Protein 3UWB (pdb70)

Structure (mmCIF, N/CA/C/O backbone):
data_3UWB
#
_entry.id   3UWB
#
_cell.length_a   47.810
_cell.length_b   59.150
_cell.length_c   61.460
_cell.angle_alpha   90.00
_cell.angle_beta   90.00
_cell.angle_gamma   90.00
#
_symmetry.space_group_name_H-M   'P 21 21 21'
#
loop_
_entity.id
_entity.type
_entity.pdbx_description
1 polymer 'RIIA-RIIB membrane-associated protein'
2 non-polymer 'ZINC ION'
3 non-polymer 'CHLORIDE ION'
4 non-polymer 1,2-ETHANEDIOL
5 non-polymer ACTINONIN
6 water water
#
loop_
_atom_site.group_PDB
_atom_site.id
_atom_site.type_symbol
_atom_site.label_atom_id
_atom_site.label_alt_id
_atom_site.label_comp_id
_atom_site.label_asym_id
_atom_site.label_entity_id
_atom_site.label_seq_id
_atom_site.pdbx_PDB_ins_code
_atom_site.Cartn_x
_atom_site.Cartn_y
_atom_site.Cartn_z
_atom_site.occupancy
_atom_site.B_iso_or_equiv
_atom_site.auth_seq_id
_atom_site.auth_comp_id
_atom_site.auth_asym_id
_atom_site.auth_atom_id
_atom_site.pdbx_PDB_model_num
ATOM 1 N N . SER A 1 2 ? 25.428 17.674 6.337 1.00 21.60 1 SER A N 1
ATOM 2 C CA . SER A 1 2 ? 24.156 18.025 7.068 1.00 20.78 1 SER A CA 1
ATOM 3 C C . SER A 1 2 ? 23.599 19.242 6.363 1.00 20.67 1 SER A C 1
ATOM 4 O O . SER A 1 2 ? 24.304 19.898 5.575 1.00 22.10 1 SER A O 1
ATOM 7 N N . LEU A 1 3 ? 22.339 19.555 6.640 1.00 18.74 2 LEU A N 1
ATOM 8 C CA . LEU A 1 3 ? 21.696 20.696 6.022 1.00 19.03 2 LEU A CA 1
ATOM 9 C C . LEU A 1 3 ? 22.185 22.026 6.583 1.00 21.65 2 LEU A C 1
ATOM 10 O O . LEU A 1 3 ? 22.402 22.163 7.766 1.00 23.72 2 LEU A O 1
ATOM 15 N N . LYS A 1 4 ? 22.325 23.021 5.720 1.00 19.71 3 LYS A N 1
ATOM 16 C CA . LYS A 1 4 ? 22.715 24.384 6.115 1.00 19.56 3 LYS A CA 1
ATOM 17 C C . LYS A 1 4 ? 21.527 25.282 5.788 1.00 18.16 3 LYS A C 1
ATOM 18 O O . LYS A 1 4 ? 20.985 25.259 4.660 1.00 17.47 3 LYS A O 1
ATOM 20 N N . ILE A 1 5 ? 21.143 26.133 6.740 1.00 17.98 4 ILE A N 1
ATOM 21 C CA . ILE A 1 5 ? 20.011 27.013 6.506 1.00 17.18 4 ILE A CA 1
ATOM 22 C C . ILE A 1 5 ? 20.482 28.210 5.701 1.00 16.50 4 ILE A C 1
ATOM 23 O O . ILE A 1 5 ? 21.472 28.866 6.066 1.00 18.27 4 ILE A O 1
ATOM 28 N N . LYS A 1 6 ? 19.814 28.452 4.578 1.00 16.57 5 LYS A N 1
ATOM 29 C CA . LYS A 1 6 ? 20.137 29.543 3.699 1.00 17.48 5 LYS A CA 1
ATOM 30 C C . LYS A 1 6 ? 19.421 30.814 4.192 1.00 16.77 5 LYS A C 1
ATOM 31 O O . LYS A 1 6 ? 18.351 30.751 4.828 1.00 16.19 5 LYS A O 1
ATOM 37 N N . THR A 1 7 ? 20.041 31.949 3.908 1.00 15.64 6 THR A N 1
ATOM 38 C CA . THR A 1 7 ? 19.514 33.218 4.401 1.00 15.58 6 THR A CA 1
ATOM 39 C C . THR A 1 7 ? 19.213 34.201 3.281 1.00 15.31 6 THR A C 1
ATOM 40 O O . THR A 1 7 ? 19.728 34.077 2.153 1.00 15.92 6 THR A O 1
ATOM 44 N N . ILE A 1 8 ? 18.463 35.232 3.651 1.00 14.08 7 ILE A N 1
ATOM 45 C CA . ILE A 1 8 ? 17.934 36.229 2.703 1.00 14.26 7 ILE A CA 1
ATOM 46 C C . ILE A 1 8 ? 19.090 36.753 1.819 1.00 15.57 7 ILE A C 1
ATOM 47 O O . ILE A 1 8 ? 20.138 37.120 2.297 1.00 16.60 7 ILE A O 1
ATOM 52 N N . GLY A 1 9 ? 18.865 36.732 0.528 1.00 16.83 8 GLY A N 1
ATOM 53 C CA . GLY A 1 9 ? 19.929 36.973 -0.443 1.00 17.99 8 GLY A CA 1
ATOM 54 C C . GLY A 1 9 ? 20.075 35.756 -1.344 1.00 20.06 8 GLY A C 1
ATOM 55 O O . GLY A 1 9 ? 20.440 35.895 -2.533 1.00 20.32 8 GLY A O 1
ATOM 56 N N . ASP A 1 10 ? 19.810 34.572 -0.796 1.00 18.10 9 ASP A N 1
ATOM 57 C CA . ASP A 1 10 ? 19.867 33.370 -1.587 1.00 17.99 9 ASP A CA 1
ATOM 58 C C . ASP A 1 10 ? 18.619 33.271 -2.444 1.00 17.66 9 ASP A C 1
ATOM 59 O O . ASP A 1 10 ? 17.502 33.304 -1.924 1.00 18.26 9 ASP A O 1
ATOM 64 N N . ARG A 1 11 ? 18.815 33.125 -3.755 1.00 19.22 10 ARG A N 1
ATOM 65 C CA . ARG A 1 11 ? 17.669 33.000 -4.677 1.00 19.90 10 ARG A CA 1
ATOM 66 C C . ARG A 1 11 ? 16.784 31.773 -4.409 1.00 18.28 10 ARG A C 1
ATOM 67 O O . ARG A 1 11 ? 15.611 31.805 -4.750 1.00 17.54 10 ARG A O 1
ATOM 75 N N . CYS A 1 12 ? 17.319 30.726 -3.804 1.00 18.73 11 CYS A N 1
ATOM 76 C CA . CYS A 1 12 ? 16.527 29.510 -3.478 1.00 20.33 11 CYS A CA 1
ATOM 77 C C . CYS A 1 12 ? 15.329 29.816 -2.585 1.00 18.41 11 CYS A C 1
ATOM 78 O O . CYS A 1 12 ? 14.299 29.132 -2.634 1.00 18.78 11 CYS A O 1
ATOM 81 N N . LEU A 1 13 ? 15.434 30.877 -1.789 1.00 16.51 12 LEU A N 1
ATOM 82 C CA . LEU A 1 13 ? 14.348 31.315 -0.954 1.00 15.72 12 LEU A CA 1
ATOM 83 C C . LEU A 1 13 ? 13.197 31.974 -1.688 1.00 15.70 12 LEU A C 1
ATOM 84 O O . LEU A 1 13 ? 12.140 32.192 -1.084 1.00 16.86 12 LEU A O 1
ATOM 89 N N . ARG A 1 14 ? 13.416 32.358 -2.936 1.00 16.34 13 ARG A N 1
ATOM 90 C CA . ARG A 1 14 ? 12.416 33.058 -3.731 1.00 15.48 13 ARG A CA 1
ATOM 91 C C . ARG A 1 14 ? 11.878 32.224 -4.897 1.00 17.99 13 ARG A C 1
ATOM 92 O O . ARG A 1 14 ? 10.947 32.656 -5.557 1.00 18.55 13 ARG A O 1
ATOM 100 N N . GLN A 1 15 ? 12.500 31.086 -5.174 1.00 19.08 14 GLN A N 1
ATOM 101 C CA . GLN A 1 15 ? 12.041 30.116 -6.200 1.00 19.43 14 GLN A CA 1
ATOM 102 C C . GLN A 1 15 ? 10.960 29.304 -5.544 1.00 20.80 14 GLN A C 1
ATOM 103 O O . GLN A 1 15 ? 11.189 28.809 -4.440 1.00 20.19 14 GLN A O 1
ATOM 109 N N . LYS A 1 16 ? 9.819 29.104 -6.201 1.00 17.58 15 LYS A N 1
ATOM 110 C CA . LYS A 1 16 ? 8.726 28.357 -5.608 1.00 18.00 15 LYS A CA 1
ATOM 111 C C . LYS A 1 16 ? 9.114 26.875 -5.600 1.00 18.09 15 LYS A C 1
ATOM 112 O O . LYS A 1 16 ? 9.914 26.405 -6.444 1.00 20.22 15 LYS A O 1
ATOM 118 N N . SER A 1 17 ? 8.588 26.134 -4.649 1.00 16.35 16 SER A N 1
ATOM 119 C CA . SER A 1 17 ? 8.943 24.740 -4.515 1.00 15.20 16 SER A CA 1
ATOM 120 C C . SER A 1 17 ? 7.942 23.836 -5.261 1.00 14.95 16 SER A C 1
ATOM 121 O O . SER A 1 17 ? 6.731 24.143 -5.396 1.00 15.56 16 SER A O 1
ATOM 124 N N . GLU A 1 18 ? 8.467 22.698 -5.684 1.00 16.08 17 GLU A N 1
ATOM 125 C CA . GLU A 1 18 ? 7.723 21.752 -6.531 1.00 17.68 17 GLU A CA 1
ATOM 126 C C . GLU A 1 18 ? 7.014 20.696 -5.715 1.00 17.27 17 GLU A C 1
ATOM 127 O O . GLU A 1 18 ? 7.539 20.172 -4.738 1.00 16.61 17 GLU A O 1
ATOM 133 N N . GLU A 1 19 ? 5.830 20.339 -6.196 1.00 16.54 18 GLU A N 1
ATOM 134 C CA . GLU A 1 19 ? 5.098 19.218 -5.651 1.00 17.19 18 GLU A CA 1
ATOM 135 C C . GLU A 1 19 ? 5.975 17.964 -5.657 1.00 17.19 18 GLU A C 1
ATOM 136 O O . GLU A 1 19 ? 6.744 17.721 -6.615 1.00 16.67 18 GLU A O 1
ATOM 142 N N . VAL A 1 20 ? 5.794 17.139 -4.642 1.00 16.14 19 VAL A N 1
ATOM 143 C CA . VAL A 1 20 ? 6.592 15.930 -4.391 1.00 16.94 19 VAL A CA 1
ATOM 144 C C . VAL A 1 20 ? 5.786 14.657 -4.699 1.00 16.46 19 VAL A C 1
ATOM 145 O O . VAL A 1 20 ? 4.633 14.524 -4.295 1.00 16.46 19 VAL A O 1
ATOM 149 N N . GLU A 1 21 ? 6.411 13.713 -5.398 1.00 16.54 20 GLU A N 1
ATOM 150 C CA . GLU A 1 21 ? 5.902 12.372 -5.471 1.00 17.32 20 GLU A CA 1
ATOM 151 C C . GLU A 1 21 ? 6.459 11.615 -4.262 1.00 17.36 20 GLU A C 1
ATOM 152 O O . GLU A 1 21 ? 7.685 11.396 -4.174 1.00 17.67 20 GLU A O 1
ATOM 158 N N . PHE A 1 22 ? 5.602 11.253 -3.312 1.00 16.53 21 PHE A N 1
ATOM 159 C CA . PHE A 1 22 ? 6.065 10.722 -2.024 1.00 16.37 21 PHE A CA 1
ATOM 160 C C . PHE A 1 22 ? 6.911 9.435 -2.182 1.00 15.36 21 PHE A C 1
ATOM 161 O O . PHE A 1 22 ? 6.473 8.451 -2.831 1.00 17.21 21 PHE A O 1
ATOM 169 N N . ASP A 1 23 ? 8.101 9.459 -1.611 1.00 16.47 22 ASP A N 1
ATOM 170 C CA . ASP A 1 23 ? 9.077 8.352 -1.588 1.00 16.08 22 ASP A CA 1
ATOM 171 C C . ASP A 1 23 ? 9.442 8.205 -0.119 1.00 16.24 22 ASP A C 1
ATOM 172 O O . ASP A 1 23 ? 10.112 9.081 0.431 1.00 16.21 22 ASP A O 1
ATOM 177 N N . LYS A 1 24 ? 8.998 7.112 0.507 1.00 17.23 23 LYS A N 1
ATOM 178 C CA . LYS A 1 24 ? 9.111 6.956 1.944 1.00 17.72 23 LYS A CA 1
ATOM 179 C C . LYS A 1 24 ? 10.544 7.013 2.444 1.00 16.54 23 LYS A C 1
ATOM 180 O O . LYS A 1 24 ? 10.828 7.729 3.418 1.00 16.22 23 LYS A O 1
ATOM 1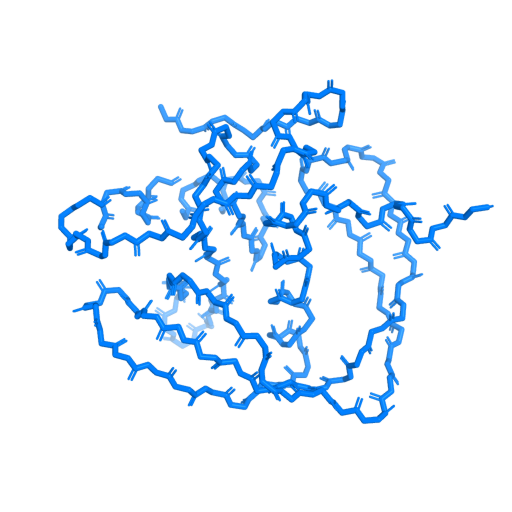86 N N . LYS A 1 25 ? 11.463 6.316 1.779 1.00 15.83 24 LYS A N 1
ATOM 187 C CA . LYS A 1 25 ? 12.858 6.380 2.207 1.00 16.11 24 LYS A CA 1
ATOM 188 C C . LYS A 1 25 ? 13.486 7.753 2.004 1.00 15.65 24 LYS A C 1
ATOM 189 O O . LYS A 1 25 ? 14.253 8.212 2.862 1.00 15.49 24 LYS A O 1
ATOM 195 N N . GLU A 1 26 ? 13.162 8.430 0.874 1.00 14.64 25 GLU A N 1
ATOM 196 C CA . GLU A 1 26 ? 13.653 9.785 0.634 1.00 15.57 25 GLU A CA 1
ATOM 197 C C . GLU A 1 26 ? 13.184 10.712 1.748 1.00 14.74 25 GLU A C 1
ATOM 198 O O . GLU A 1 26 ? 13.945 11.520 2.310 1.00 14.69 25 GLU A O 1
ATOM 212 N N . SER A 1 28 ? 12.049 9.995 4.766 1.00 13.03 27 SER A N 1
ATOM 213 C CA . SER A 1 28 ? 12.551 9.669 6.108 1.00 13.74 27 SER A CA 1
ATOM 214 C C . SER A 1 28 ? 13.881 10.332 6.399 1.00 13.35 27 SER A C 1
ATOM 215 O O . SER A 1 28 ? 14.084 10.946 7.469 1.00 12.85 27 SER A O 1
ATOM 218 N N . GLU A 1 29 ? 14.782 10.257 5.439 1.00 13.19 28 GLU A N 1
ATOM 219 C CA . GLU A 1 29 ? 16.110 10.877 5.515 1.00 14.84 28 GLU A CA 1
ATOM 220 C C . GLU A 1 29 ? 16.033 12.388 5.516 1.00 14.33 28 GLU A C 1
ATOM 221 O O . GLU A 1 29 ? 16.671 13.057 6.321 1.00 14.52 28 GLU A O 1
ATOM 227 N N . LEU A 1 30 ? 15.185 12.940 4.659 1.00 13.76 29 LEU A N 1
ATOM 228 C CA . LEU A 1 30 ? 15.000 14.407 4.620 1.00 13.71 29 LEU A CA 1
ATOM 229 C C . LEU A 1 30 ? 14.417 14.922 5.936 1.00 14.52 29 LEU A C 1
ATOM 230 O O . LEU A 1 30 ? 14.905 15.885 6.509 1.00 14.61 29 LEU A O 1
ATOM 235 N N . TYR A 1 31 ? 13.440 14.195 6.467 1.00 13.96 30 TYR A N 1
ATOM 236 C CA . TYR A 1 31 ? 12.876 14.510 7.753 1.00 13.91 30 TYR A CA 1
ATOM 237 C C . TYR A 1 31 ? 13.926 14.527 8.831 1.00 14.79 30 TYR A C 1
ATOM 238 O O . TYR A 1 31 ? 14.012 15.492 9.602 1.00 14.07 30 TYR A O 1
ATOM 247 N N . ASP A 1 32 ? 14.733 13.458 8.898 1.00 14.26 31 ASP A N 1
ATOM 248 C CA . ASP A 1 32 ? 15.743 13.399 9.939 1.00 14.71 31 ASP A CA 1
ATOM 249 C C . ASP A 1 32 ? 16.665 14.649 9.856 1.00 14.86 31 ASP A C 1
ATOM 250 O O . ASP A 1 32 ? 16.936 15.357 10.849 1.00 13.76 31 ASP A O 1
ATOM 255 N N . GLN A 1 33 ? 17.140 14.937 8.646 1.00 14.33 32 GLN A N 1
ATOM 256 C CA . GLN A 1 33 ? 18.042 16.088 8.468 1.00 14.13 32 GL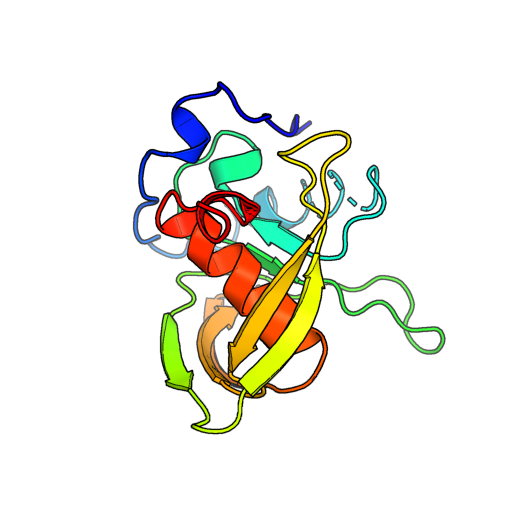N A CA 1
ATOM 257 C C . GLN A 1 33 ? 17.377 17.461 8.753 1.00 14.25 32 GLN A C 1
ATOM 258 O O . GLN A 1 33 ? 18.025 18.342 9.300 1.00 14.57 32 GLN A O 1
ATOM 272 N N . CYS A 1 35 ? 14.764 18.047 10.752 1.00 14.49 34 CYS A N 1
ATOM 273 C CA . CYS A 1 35 ? 14.550 18.174 12.180 1.00 14.59 34 CYS A CA 1
ATOM 274 C C . CYS A 1 35 ? 15.845 18.570 12.875 1.00 13.76 34 CYS A C 1
ATOM 275 O O . CYS A 1 35 ? 15.828 19.389 13.778 1.00 14.33 34 CYS A O 1
ATOM 278 N N . GLU A 1 36 ? 16.947 17.921 12.500 1.00 14.36 35 GLU A N 1
ATOM 279 C CA . GLU A 1 36 ? 18.248 18.210 13.093 1.00 15.87 35 GLU A CA 1
ATOM 280 C C . GLU A 1 36 ? 18.586 19.694 12.885 1.00 15.59 35 GLU A C 1
ATOM 281 O O . GLU A 1 36 ? 19.007 20.370 13.830 1.00 16.84 35 GLU A O 1
ATOM 283 N N . ALA A 1 37 ? 18.409 20.213 11.657 1.00 14.96 36 ALA A N 1
ATOM 284 C CA . ALA A 1 37 ? 18.687 21.625 11.368 1.00 15.45 36 ALA A CA 1
ATOM 285 C C . ALA A 1 37 ? 17.770 22.581 12.121 1.00 14.87 36 ALA A C 1
ATOM 286 O O . ALA A 1 37 ? 18.261 23.593 12.698 1.00 15.85 36 ALA A O 1
ATOM 296 N N . TRP A 1 39 ? 16.043 22.000 15.036 1.00 14.44 38 TRP A N 1
ATOM 297 C CA . TRP A 1 39 ? 16.302 22.018 16.497 1.00 14.52 38 TRP A CA 1
ATOM 298 C C . TRP A 1 39 ? 17.645 22.618 16.859 1.00 15.87 38 TRP A C 1
ATOM 299 O O . TRP A 1 39 ? 17.780 23.276 17.874 1.00 15.50 38 TRP A O 1
ATOM 310 N N . ALA A 1 40 ? 18.654 22.423 16.004 1.00 15.21 39 ALA A N 1
ATOM 311 C CA . ALA A 1 40 ? 19.996 22.937 16.242 1.00 16.71 39 ALA A CA 1
ATOM 312 C C . ALA A 1 40 ? 19.994 24.473 16.319 1.00 16.17 39 ALA A C 1
ATOM 313 O O . ALA A 1 40 ? 20.835 25.094 17.013 1.00 15.54 39 ALA A O 1
ATOM 315 N N . SER A 1 41 ? 19.049 25.089 15.613 1.00 17.26 40 SER A N 1
ATOM 316 C CA . SER A 1 41 ? 18.907 26.552 15.583 1.00 17.81 40 SER A CA 1
ATOM 317 C C . SER A 1 41 ? 17.697 27.044 16.382 1.00 18.05 40 SER A C 1
ATOM 318 O O . SER A 1 41 ? 17.273 28.175 16.201 1.00 17.67 40 SER A O 1
ATOM 321 N N . ASP A 1 42 ? 17.187 26.211 17.295 1.00 18.07 41 ASP A N 1
ATOM 322 C CA . ASP A 1 42 ? 16.043 26.575 18.154 1.00 18.17 41 ASP A CA 1
ATOM 323 C C . ASP A 1 42 ? 14.754 26.990 17.393 1.00 18.82 41 ASP A C 1
ATOM 324 O O . ASP A 1 42 ? 13.933 27.801 17.887 1.00 18.57 41 ASP A O 1
ATOM 329 N N . GLY A 1 43 ? 14.547 26.394 16.220 1.00 15.95 42 GLY A N 1
ATOM 330 C CA . GLY A 1 43 ? 13.379 26.686 15.456 1.00 15.01 42 GLY A CA 1
ATOM 331 C C . GLY A 1 43 ? 12.238 25.771 15.815 1.00 14.34 42 GLY A C 1
ATOM 332 O O . GLY A 1 43 ? 12.409 24.741 16.491 1.00 15.16 42 GLY A O 1
ATOM 333 N N . ILE A 1 44 ? 11.051 26.182 15.391 1.00 14.21 43 ILE A N 1
ATOM 334 C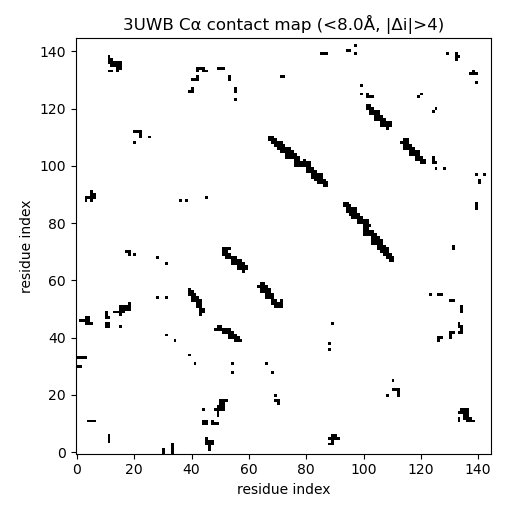 CA . ILE A 1 44 ? 9.838 25.409 15.637 1.00 13.92 43 ILE A CA 1
ATOM 335 C C . ILE A 1 44 ? 9.108 24.968 14.384 1.00 13.75 43 ILE A C 1
ATOM 336 O O . ILE A 1 44 ? 8.037 24.333 14.447 1.00 13.93 43 ILE A O 1
ATOM 341 N N . GLY A 1 45 ? 9.693 25.306 13.240 1.00 13.42 44 GLY A N 1
ATOM 342 C CA . GLY A 1 45 ? 9.284 24.809 11.946 1.00 14.36 44 GLY A CA 1
ATOM 343 C C . GLY A 1 45 ? 10.434 24.984 10.963 1.00 13.72 44 GLY A C 1
ATOM 344 O O . GLY A 1 45 ? 11.420 25.689 11.231 1.00 13.50 44 GLY A O 1
ATOM 345 N N . LEU A 1 46 ? 10.333 24.312 9.815 1.00 13.46 45 LEU A N 1
ATOM 346 C CA . LEU A 1 46 ? 11.294 24.450 8.738 1.00 13.18 45 LEU A CA 1
ATOM 347 C C . LEU A 1 46 ? 10.711 24.015 7.420 1.00 13.84 45 LEU A C 1
ATOM 348 O O . LEU A 1 46 ? 9.848 23.139 7.396 1.00 14.85 45 LEU A O 1
ATOM 353 N N . ALA A 1 47 ? 11.126 24.681 6.342 1.00 12.65 46 ALA A N 1
ATOM 354 C CA . ALA A 1 47 ? 10.671 24.364 5.000 1.00 13.33 46 ALA A CA 1
ATOM 355 C C . ALA A 1 47 ? 11.868 23.975 4.158 1.00 14.17 46 ALA A C 1
ATOM 356 O O . ALA A 1 47 ? 12.944 24.611 4.249 1.00 13.99 46 ALA A O 1
ATOM 358 N N . ALA A 1 48 ? 11.683 22.964 3.303 1.00 12.90 47 ALA A N 1
ATOM 359 C CA . ALA A 1 48 ? 12.780 22.484 2.484 1.00 12.78 47 ALA A CA 1
ATOM 360 C C . ALA A 1 48 ? 13.558 23.560 1.678 1.00 13.17 47 ALA A C 1
ATOM 361 O O . ALA A 1 48 ? 14.806 23.499 1.632 1.00 15.23 47 ALA A O 1
ATOM 363 N N . PRO A 1 49 ? 12.867 24.546 1.076 1.00 13.30 48 PRO A N 1
ATOM 364 C CA . PRO A 1 49 ? 13.665 25.589 0.364 1.00 14.45 48 PRO A CA 1
ATOM 365 C C . PRO A 1 49 ? 14.662 26.340 1.246 1.00 15.34 48 PRO A C 1
ATOM 366 O O . PRO A 1 49 ? 15.668 26.830 0.730 1.00 16.35 48 PRO A O 1
ATOM 370 N N . GLN A 1 50 ? 14.433 26.389 2.564 1.00 14.79 49 GLN A N 1
ATOM 371 C CA . GLN A 1 50 ? 15.387 27.036 3.465 1.00 14.29 49 GLN A CA 1
ATOM 372 C C . GLN A 1 50 ? 16.719 26.317 3.564 1.00 16.90 49 GLN A C 1
ATOM 373 O O . GLN A 1 50 ? 17.708 26.920 4.032 1.00 18.20 49 GLN A O 1
ATOM 379 N N . VAL A 1 51 ? 16.736 25.053 3.138 1.00 17.65 50 VAL A N 1
ATOM 380 C CA . VAL A 1 51 ? 18.013 24.307 3.093 1.00 17.28 50 VAL A CA 1
ATOM 381 C C . VAL A 1 51 ? 18.432 24.014 1.637 1.00 19.58 50 VAL A C 1
ATOM 382 O O . VAL A 1 51 ? 19.252 23.108 1.376 1.00 21.06 50 VAL A O 1
ATOM 386 N N . GLY A 1 52 ? 17.876 24.787 0.693 1.00 19.03 51 GLY A N 1
ATOM 387 C CA . GLY A 1 52 ? 18.255 24.669 -0.706 1.00 18.97 51 GLY A CA 1
ATOM 388 C C . GLY A 1 52 ? 17.559 23.542 -1.482 1.00 19.09 51 GLY A C 1
ATOM 389 O O . GLY A 1 52 ? 18.029 23.134 -2.580 1.00 20.24 51 GLY A O 1
ATOM 390 N N . ILE A 1 53 ? 16.454 23.001 -0.944 1.00 16.51 52 ILE A N 1
ATOM 391 C CA . ILE A 1 53 ? 15.736 21.921 -1.599 1.00 15.05 52 ILE A CA 1
ATOM 392 C C . ILE A 1 53 ? 14.319 22.413 -1.959 1.00 15.65 52 ILE A C 1
ATOM 393 O O . ILE A 1 53 ? 13.491 22.555 -1.082 1.00 14.48 52 ILE A O 1
ATOM 398 N N . ASN A 1 54 ? 14.095 22.714 -3.251 1.00 14.96 53 ASN A N 1
ATOM 399 C CA . ASN A 1 54 ? 12.878 23.452 -3.615 1.00 14.97 53 ASN A CA 1
ATOM 400 C C . ASN A 1 54 ? 11.773 22.471 -3.935 1.00 14.79 53 ASN A C 1
ATOM 401 O O . ASN A 1 54 ? 11.283 22.364 -5.079 1.00 15.56 53 ASN A O 1
ATOM 406 N N . LYS A 1 55 ? 11.387 21.760 -2.868 1.00 14.89 54 LYS A N 1
ATOM 407 C CA . LYS A 1 55 ? 10.340 20.746 -2.881 1.00 14.39 54 LYS A CA 1
ATOM 408 C C . LYS A 1 55 ? 9.384 21.077 -1.728 1.00 14.14 54 LYS A C 1
ATOM 409 O O . LYS A 1 55 ? 9.798 21.679 -0.705 1.00 14.99 54 LYS A O 1
ATOM 415 N N . ARG A 1 56 ? 8.115 20.735 -1.928 1.00 13.76 55 ARG A N 1
ATOM 416 C CA . ARG A 1 56 ? 7.053 21.150 -1.005 1.00 13.70 55 ARG A CA 1
ATOM 417 C C . ARG A 1 56 ? 6.996 20.219 0.214 1.00 13.81 55 ARG A C 1
ATOM 418 O O . ARG A 1 56 ? 6.157 19.301 0.308 1.00 14.51 55 ARG A O 1
ATOM 426 N N . VAL A 1 57 ? 7.925 20.447 1.143 1.00 13.53 56 VAL A N 1
ATOM 427 C CA . VAL A 1 57 ? 8.085 19.605 2.326 1.00 13.33 56 VAL A CA 1
ATOM 428 C C . VAL A 1 57 ? 8.381 20.546 3.496 1.00 13.07 56 VAL A C 1
ATOM 429 O O . VAL A 1 57 ? 9.309 21.390 3.414 1.00 13.71 56 VAL A O 1
ATOM 433 N N . ILE A 1 58 ? 7.622 20.404 4.567 1.00 13.45 57 ILE A N 1
ATOM 434 C CA . ILE A 1 58 ? 7.810 21.194 5.782 1.00 12.78 57 ILE A CA 1
ATOM 435 C C . ILE A 1 58 ? 7.858 20.236 7.003 1.00 12.78 57 ILE A C 1
ATOM 436 O O . ILE A 1 58 ? 7.333 19.090 6.955 1.00 13.57 57 ILE A O 1
ATOM 441 N N . VAL A 1 59 ? 8.526 20.700 8.065 1.00 13.13 58 VAL A N 1
ATOM 442 C CA . VAL A 1 59 ? 8.474 20.076 9.366 1.00 12.76 58 VAL A CA 1
ATOM 443 C C . VAL A 1 59 ? 7.937 21.086 10.361 1.00 13.60 58 VAL A C 1
ATOM 444 O O . VAL A 1 59 ? 8.201 22.300 10.264 1.00 14.05 58 VAL A O 1
ATOM 448 N N . VAL A 1 60 ? 7.161 20.588 11.325 1.00 14.25 59 VAL A N 1
ATOM 449 C CA . VAL A 1 60 ? 6.541 21.417 12.361 1.00 14.27 59 VAL A CA 1
ATOM 450 C C . VAL A 1 60 ? 6.777 20.764 13.723 1.00 14.13 59 VAL A C 1
ATOM 451 O O . VAL A 1 60 ? 6.333 19.611 14.016 1.00 13.73 59 VAL A O 1
ATOM 455 N N . ASP A 1 61 ? 7.487 21.484 14.569 1.00 14.71 60 ASP A N 1
ATOM 456 C CA . ASP A 1 61 ? 7.765 20.978 15.910 1.00 13.88 60 ASP A CA 1
ATOM 457 C C . ASP A 1 61 ? 6.508 20.781 16.731 1.00 14.34 60 ASP A C 1
ATOM 458 O O . ASP A 1 61 ? 5.579 21.611 16.684 1.00 14.96 60 ASP A O 1
ATOM 463 N N . GLU A 1 62 ? 6.492 19.709 17.517 1.00 13.78 61 GLU A N 1
ATOM 464 C CA . GLU A 1 62 ? 5.495 19.564 18.568 1.00 15.66 61 GLU A CA 1
ATOM 465 C C . GLU A 1 62 ? 6.126 18.845 19.766 1.00 16.08 61 GLU A C 1
ATOM 466 O O . GLU A 1 62 ? 5.711 17.773 20.202 1.00 15.24 61 GLU A O 1
ATOM 472 N N . THR A 1 63 ? 7.190 19.440 20.279 1.00 16.20 62 THR A N 1
ATOM 473 C CA . THR A 1 63 ? 7.913 18.894 21.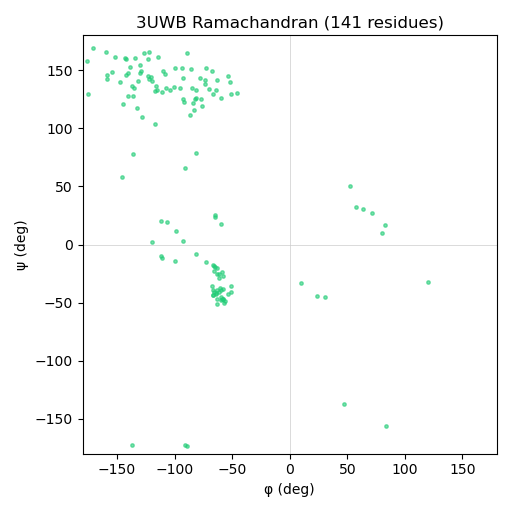413 1.00 15.75 62 THR A CA 1
ATOM 474 C C . THR A 1 63 ? 7.063 19.125 22.667 1.00 16.35 62 THR A C 1
ATOM 475 O O . THR A 1 63 ? 6.445 20.185 22.796 1.00 17.34 62 THR A O 1
ATOM 479 N N . THR A 1 64 ? 6.990 18.119 23.549 1.00 16.09 63 THR A N 1
ATOM 480 C CA . THR A 1 64 ? 6.236 18.237 24.804 1.00 16.36 63 THR A CA 1
ATOM 481 C C . THR A 1 64 ? 7.045 17.694 25.965 1.00 15.85 63 THR A C 1
ATOM 482 O O . THR A 1 64 ? 7.973 16.915 25.785 1.00 16.49 63 THR A O 1
ATOM 486 N N . GLU A 1 65 ? 6.664 18.092 27.185 1.00 16.69 64 GLU A N 1
ATOM 487 C CA . GLU A 1 65 ? 7.317 17.549 28.387 1.00 17.83 64 GLU A CA 1
ATOM 488 C C . GLU A 1 65 ? 6.985 16.050 28.474 1.00 21.71 64 GLU A C 1
ATOM 489 O O . GLU A 1 65 ? 7.884 15.239 28.751 1.00 20.08 64 GLU A O 1
ATOM 495 N N . GLU A 1 66 ? 5.721 15.702 28.164 1.00 22.80 65 GLU A N 1
ATOM 496 C CA . GLU A 1 66 ? 5.217 14.300 28.263 1.00 27.03 65 GLU A CA 1
ATOM 497 C C . GLU A 1 66 ? 5.945 13.318 27.303 1.00 27.20 65 GLU A C 1
ATOM 498 O O . GLU A 1 66 ? 6.398 12.245 27.742 1.00 27.61 65 GLU A O 1
ATOM 500 N N . HIS A 1 67 ? 6.121 13.698 26.031 1.00 24.84 66 HIS A N 1
ATOM 501 C CA . HIS A 1 67 ? 6.674 12.786 25.009 1.00 27.06 66 HIS A CA 1
ATOM 502 C C . HIS A 1 67 ? 8.071 13.123 24.496 1.00 26.83 66 HIS A C 1
ATOM 503 O O . HIS A 1 67 ? 8.708 12.319 23.778 1.00 27.07 66 HIS A O 1
ATOM 510 N N . GLY A 1 68 ? 8.564 14.311 24.818 1.00 21.63 67 GLY A N 1
ATOM 511 C CA . GLY A 1 68 ? 9.857 14.757 24.381 1.00 22.52 67 GLY A CA 1
ATOM 512 C C . GLY A 1 68 ? 9.800 15.349 22.965 1.00 20.20 67 GLY A C 1
ATOM 513 O O . GLY A 1 68 ? 8.742 15.817 22.523 1.00 19.10 67 GLY A O 1
ATOM 514 N N . LYS A 1 69 ? 10.952 15.333 22.296 1.00 20.04 68 LYS A N 1
ATOM 515 C CA . LYS A 1 69 ? 11.100 15.914 20.982 1.00 19.77 68 LYS A CA 1
ATOM 516 C C . LYS A 1 69 ? 10.277 15.124 19.984 1.00 18.69 68 LYS A C 1
ATOM 517 O O . LYS A 1 69 ? 10.373 13.901 19.889 1.00 18.61 68 LYS A O 1
ATOM 523 N N . TYR A 1 70 ? 9.481 15.831 19.211 1.00 15.81 69 TYR A N 1
ATOM 524 C CA . TYR A 1 70 ? 8.698 15.223 18.109 1.00 15.64 69 TYR A CA 1
ATOM 525 C C . TYR A 1 70 ? 8.456 16.342 17.103 1.00 14.73 69 TYR A C 1
ATOM 526 O O . TYR A 1 70 ? 8.338 17.520 17.482 1.00 15.31 69 TYR A O 1
ATOM 535 N N . ALA A 1 71 ? 8.383 15.985 15.823 1.00 14.50 70 ALA A N 1
ATOM 536 C CA . ALA A 1 71 ? 8.019 16.954 14.781 1.00 13.99 70 ALA A CA 1
ATOM 537 C C . ALA A 1 71 ? 7.134 16.267 13.740 1.00 13.92 70 ALA A C 1
ATOM 538 O O . ALA A 1 71 ? 7.310 15.077 13.446 1.00 13.71 70 ALA A O 1
ATOM 540 N N . HIS A 1 72 ? 6.189 17.017 13.184 1.00 14.19 71 HIS A N 1
ATOM 541 C CA . HIS A 1 72 ? 5.368 16.486 12.090 1.00 15.82 71 HIS A CA 1
ATOM 542 C C . HIS A 1 72 ? 6.075 16.672 10.771 1.00 15.62 71 HIS A C 1
ATOM 543 O O . HIS A 1 72 ? 6.609 17.778 10.513 1.00 16.78 71 HIS A O 1
ATOM 550 N N . LEU A 1 73 ? 6.094 15.650 9.914 1.00 13.80 72 LEU A N 1
ATOM 551 C CA . LEU A 1 73 ? 6.429 15.867 8.479 1.00 13.81 72 LEU A CA 1
ATOM 552 C C . LEU A 1 73 ? 5.132 16.180 7.724 1.00 14.22 72 LEU A C 1
ATOM 553 O O . LEU A 1 73 ? 4.119 15.454 7.871 1.00 14.41 72 LEU A O 1
ATOM 566 N N . VAL A 1 75 ? 4.159 16.679 3.788 1.00 15.07 74 VAL A N 1
ATOM 567 C CA . VAL A 1 75 ? 4.497 16.642 2.374 1.00 13.96 74 VAL A CA 1
ATOM 568 C C . VAL A 1 75 ? 3.343 17.181 1.518 1.00 14.00 74 VAL A C 1
ATOM 569 O O . VAL A 1 75 ? 2.211 16.815 1.733 1.00 14.19 74 VAL A O 1
ATOM 573 N N . ASN A 1 76 ? 3.637 18.126 0.617 1.00 13.96 75 ASN A N 1
ATOM 574 C CA . ASN A 1 76 ? 2.622 18.842 -0.170 1.00 14.67 75 ASN A CA 1
ATOM 575 C C . ASN A 1 76 ? 1.534 19.444 0.667 1.00 14.92 75 ASN A C 1
ATOM 576 O O . ASN A 1 76 ? 0.336 19.295 0.374 1.00 15.64 75 ASN A O 1
ATOM 581 N N . PRO A 1 77 ? 1.942 20.180 1.702 1.00 15.13 76 PRO A N 1
ATOM 582 C CA . PRO A 1 77 ?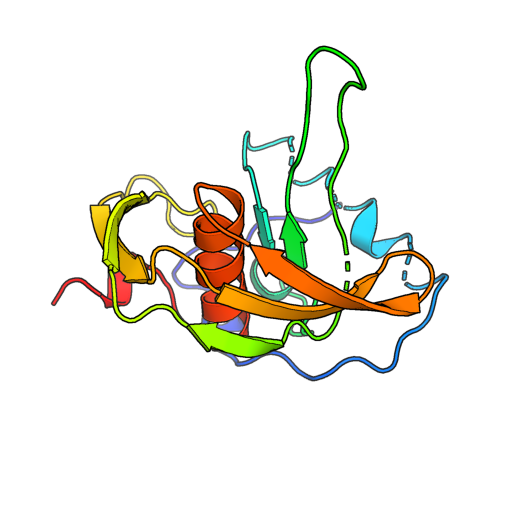 0.911 20.811 2.503 1.00 14.73 76 PRO A CA 1
ATOM 583 C C . PRO A 1 77 ? 0.136 21.827 1.696 1.00 15.04 76 PRO A C 1
ATOM 584 O O . PRO A 1 77 ? 0.726 22.704 0.992 1.00 15.55 76 PRO A O 1
ATOM 588 N N . LYS A 1 78 ? -1.197 21.749 1.822 1.00 15.17 77 LYS A N 1
ATOM 589 C CA . LYS A 1 78 ? -2.094 22.645 1.117 1.00 15.07 77 LYS A CA 1
ATOM 590 C C . LYS A 1 78 ? -3.211 23.145 2.025 1.00 15.47 77 LYS A C 1
ATOM 591 O O . LYS A 1 78 ? -3.924 22.344 2.622 1.00 15.04 77 LYS A O 1
ATOM 597 N N . ILE A 1 79 ? -3.397 24.449 2.089 1.00 14.81 78 ILE A N 1
ATOM 598 C CA . ILE A 1 79 ? -4.471 25.038 2.930 1.00 14.69 78 ILE A CA 1
ATOM 599 C C . ILE A 1 79 ? -5.765 25.005 2.108 1.00 15.32 78 ILE A C 1
ATOM 600 O O . ILE A 1 79 ? -5.848 25.560 0.984 1.00 15.56 78 ILE A O 1
ATOM 605 N N . THR A 1 80 ? -6.777 24.349 2.646 1.00 14.30 79 THR A N 1
ATOM 606 C CA . THR A 1 80 ? -8.095 24.301 2.001 1.00 14.38 79 THR A CA 1
ATOM 607 C C . THR A 1 80 ? -9.103 25.301 2.616 1.00 15.05 79 THR A C 1
ATOM 608 O O . THR A 1 80 ? -10.147 25.584 2.011 1.00 16.37 79 THR A O 1
ATOM 612 N N . TRP A 1 81 ? -8.815 25.865 3.789 1.00 14.57 80 TRP A N 1
ATOM 613 C CA . TRP A 1 81 ? -9.698 26.764 4.481 1.00 15.27 80 TRP A CA 1
ATOM 614 C C . TRP A 1 81 ? -8.882 27.597 5.451 1.00 14.60 80 TRP A C 1
ATOM 615 O O . TRP A 1 81 ? -7.943 27.047 6.051 1.00 13.47 80 TRP A O 1
ATOM 626 N N . LYS A 1 82 ? -9.257 28.874 5.585 1.00 16.73 81 LYS A N 1
ATOM 627 C CA . LYS A 1 82 ? -8.698 29.812 6.555 1.00 16.55 81 LYS A CA 1
ATOM 628 C C . LYS A 1 82 ? -9.796 30.527 7.285 1.00 16.51 81 LYS A C 1
ATOM 629 O O . LYS A 1 82 ? -10.811 30.896 6.699 1.00 16.97 81 LYS A O 1
ATOM 635 N N . SER A 1 83 ? -9.611 30.730 8.587 1.00 16.33 82 SER A N 1
ATOM 636 C CA . SER A 1 83 ? -10.608 31.423 9.375 1.00 16.33 82 SER A CA 1
ATOM 637 C C . SER A 1 83 ? -10.684 32.896 8.938 1.00 17.58 82 SER A C 1
ATOM 638 O O . SER A 1 83 ? -9.705 33.475 8.482 1.00 16.40 82 SER A O 1
ATOM 641 N N . GLU A 1 84 ? -11.873 33.473 9.055 1.00 18.32 83 GLU A N 1
ATOM 642 C CA A GLU A 1 84 ? -12.029 34.905 8.869 0.50 18.57 83 GLU A CA 1
ATOM 643 C CA B GLU A 1 84 ? -12.049 34.915 8.883 0.50 19.22 83 GLU A CA 1
ATOM 644 C C . GLU A 1 84 ? -11.279 35.659 9.968 1.00 17.84 83 GLU A C 1
ATOM 645 O O . GLU A 1 84 ? -10.715 36.699 9.730 1.00 18.24 83 GLU A O 1
ATOM 656 N N . GLU A 1 85 ? -11.319 35.137 11.195 1.00 16.84 84 GLU A N 1
ATOM 657 C CA . GLU A 1 85 ? -10.669 35.800 12.313 1.00 17.62 84 GLU A CA 1
ATOM 658 C C . GLU A 1 85 ? -9.162 35.694 12.124 1.00 19.09 84 GLU A C 1
ATOM 659 O O . GLU A 1 85 ? -8.653 34.636 11.825 1.00 17.05 84 GLU A O 1
ATOM 665 N N . LYS A 1 86 ? -8.486 36.828 12.323 1.00 18.88 85 LYS A N 1
ATOM 666 C CA . LYS A 1 86 ? -7.038 36.912 12.245 1.00 19.48 85 LYS A CA 1
ATOM 667 C C . LYS A 1 86 ? -6.435 37.256 13.602 1.00 19.02 85 LYS A C 1
ATOM 668 O O . LYS A 1 86 ? -7.128 37.724 14.543 1.00 18.67 85 LYS A O 1
ATOM 674 N N . VAL A 1 87 ? -5.147 36.970 13.718 1.00 15.77 86 VAL A N 1
ATOM 675 C CA . VAL A 1 87 ? -4.412 37.249 14.928 1.00 16.24 86 VAL A CA 1
ATOM 676 C C . VAL A 1 87 ? -3.024 37.761 14.525 1.00 14.18 86 VAL A C 1
ATOM 677 O O . VAL A 1 87 ? -2.470 37.403 13.485 1.00 14.11 86 VAL A O 1
ATOM 681 N N . LEU A 1 88 ? -2.511 38.648 15.359 1.00 14.58 87 LEU A N 1
ATOM 682 C CA . LEU A 1 88 ? -1.213 39.219 15.211 1.00 15.40 87 LEU A CA 1
ATOM 683 C C . LEU A 1 88 ? -0.247 38.423 16.067 1.00 16.96 87 LEU A C 1
ATOM 684 O O . LEU A 1 88 ? -0.552 38.159 17.256 1.00 17.60 87 LEU A O 1
ATOM 689 N N . PHE A 1 89 ? 0.913 38.090 15.521 1.00 16.68 88 PHE A N 1
ATOM 690 C CA . PHE A 1 89 ? 1.959 37.319 16.218 1.00 16.85 88 PHE A CA 1
ATOM 691 C C . PHE A 1 89 ? 3.343 37.752 15.743 1.00 16.18 88 PHE A C 1
ATOM 692 O O . PHE A 1 89 ? 3.544 38.029 14.543 1.00 15.94 88 PHE A O 1
ATOM 700 N N . ASP A 1 90 ? 4.284 37.854 16.697 1.00 15.37 89 ASP A N 1
ATOM 701 C CA . ASP A 1 90 ? 5.608 38.336 16.405 1.00 16.20 89 ASP A CA 1
ATOM 702 C C . ASP A 1 90 ? 6.452 37.194 15.859 1.00 15.94 89 ASP A C 1
ATOM 703 O O . ASP A 1 90 ? 6.620 36.178 16.547 1.00 20.49 89 ASP A O 1
ATOM 708 N N . GLU A 1 91 ? 6.896 37.287 14.605 1.00 15.67 90 GLU A N 1
ATOM 709 C CA . GLU A 1 91 ? 7.652 36.203 13.981 1.00 15.45 90 GLU A CA 1
ATOM 710 C C . GLU A 1 91 ? 9.105 36.556 13.771 1.00 15.11 90 GLU A C 1
ATOM 711 O O . GLU A 1 91 ? 9.450 37.706 13.493 1.00 17.16 90 GLU A O 1
ATOM 717 N N . GLY A 1 92 ? 9.952 35.531 13.835 1.00 14.57 91 GLY A N 1
ATOM 718 C CA . GLY A 1 92 ? 11.293 35.572 13.319 1.00 15.31 91 GLY A CA 1
ATOM 719 C C . GLY A 1 92 ? 11.452 34.371 12.384 1.00 15.36 91 GLY A C 1
ATOM 720 O O . GLY A 1 92 ? 10.626 33.421 12.400 1.00 16.74 91 GLY A O 1
ATOM 721 N N . CYS A 1 93 ? 12.493 34.398 11.570 1.00 14.25 92 CYS A N 1
ATOM 722 C CA . CYS A 1 93 ? 12.690 33.357 10.578 1.00 13.88 92 CYS A CA 1
ATOM 723 C C . CYS A 1 93 ? 14.168 32.997 10.590 1.00 14.54 92 CYS A C 1
ATOM 724 O O . CYS A 1 93 ? 15.039 33.909 10.602 1.00 14.65 92 CYS A O 1
ATOM 727 N N . LEU A 1 94 ? 14.460 31.706 10.552 1.00 13.73 93 LEU A N 1
ATOM 728 C CA . LEU A 1 94 ? 15.856 31.259 10.520 1.00 13.69 93 LEU A CA 1
ATOM 729 C C . LEU A 1 94 ? 16.594 31.673 9.223 1.00 14.20 93 LEU A C 1
ATOM 730 O O . LEU A 1 94 ? 17.801 31.682 9.193 1.00 16.31 93 LEU A O 1
ATOM 735 N N . SER A 1 95 ? 15.837 32.020 8.180 1.00 13.61 94 SER A N 1
ATOM 736 C CA . SER A 1 95 ? 16.405 32.511 6.951 1.00 13.38 94 SER A CA 1
ATOM 737 C C . SER A 1 95 ? 16.499 34.045 6.906 1.00 14.59 94 SER A C 1
ATOM 738 O O . SER A 1 95 ? 16.951 34.586 5.887 1.00 13.91 94 SER A O 1
ATOM 741 N N . VAL A 1 96 ? 16.126 34.732 7.989 1.00 15.08 95 VAL A N 1
ATOM 742 C CA . VAL A 1 96 ? 16.197 36.186 8.042 1.00 14.83 95 VAL A CA 1
ATOM 743 C C . VAL A 1 96 ? 16.784 36.606 9.390 1.00 17.37 95 VAL A C 1
ATOM 744 O O . VAL A 1 96 ? 16.065 37.040 10.279 1.00 17.25 95 VAL A O 1
ATOM 748 N N . PRO A 1 97 ? 18.125 36.498 9.523 1.00 21.50 96 PRO A N 1
ATOM 749 C CA . PRO A 1 97 ? 18.873 36.923 10.696 1.00 25.94 96 PRO A CA 1
ATOM 750 C C . PRO A 1 97 ? 18.498 38.290 11.240 1.00 23.08 96 PRO A C 1
ATOM 751 O O . PRO A 1 97 ? 18.435 39.258 10.496 1.00 23.82 96 PRO A O 1
ATOM 755 N N . ASP A 1 98 ? 18.261 38.339 12.543 1.00 25.99 97 ASP A N 1
ATOM 756 C CA . ASP A 1 98 ? 18.233 39.609 13.292 1.00 28.31 97 ASP A CA 1
ATOM 757 C C . ASP A 1 98 ? 17.095 40.527 12.816 1.00 25.67 97 ASP A C 1
ATOM 758 O O . ASP A 1 98 ? 17.223 41.752 12.857 1.00 26.73 97 ASP A 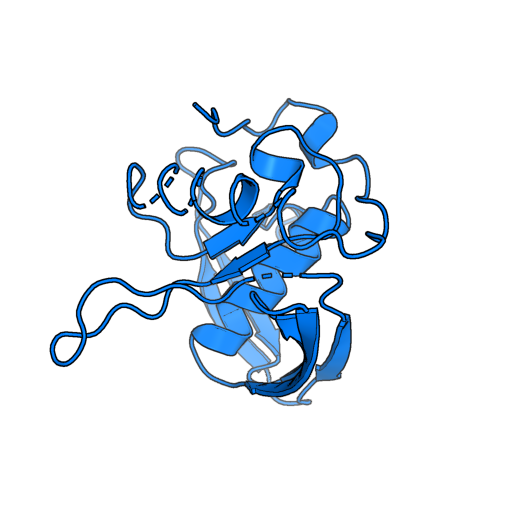O 1
ATOM 763 N N . GLN A 1 99 ? 15.983 39.934 12.346 1.00 23.32 98 GLN A N 1
ATOM 764 C CA . GLN A 1 99 ? 14.767 40.684 12.025 1.00 21.28 98 GLN A CA 1
ATOM 765 C C . GLN A 1 99 ? 13.595 39.982 12.711 1.00 21.27 98 GLN A C 1
ATOM 766 O O . GLN A 1 99 ? 13.603 38.759 12.889 1.00 19.85 98 GLN A O 1
ATOM 772 N N . ASN A 1 100 ? 12.611 40.770 13.104 1.00 18.73 99 ASN A N 1
ATOM 773 C CA . ASN A 1 100 ? 11.373 40.222 13.632 1.00 20.08 99 ASN A CA 1
ATOM 774 C C . ASN A 1 100 ? 10.274 41.203 13.345 1.00 18.53 99 ASN A C 1
ATOM 775 O O . ASN A 1 100 ? 10.533 42.393 13.049 1.00 20.79 99 ASN A O 1
ATOM 780 N N . GLY A 1 101 ? 9.038 40.714 13.409 1.00 16.69 100 GLY A N 1
ATOM 781 C CA . GLY A 1 101 ? 7.935 41.632 13.285 1.00 16.97 100 GLY A CA 1
ATOM 782 C C . GLY A 1 101 ? 6.581 40.981 13.470 1.00 14.58 100 GLY A C 1
ATOM 783 O O . GLY A 1 101 ? 6.425 39.779 13.313 1.00 14.76 100 GLY A O 1
ATOM 784 N N . GLU A 1 102 ? 5.618 41.827 13.815 1.00 15.26 101 GLU A N 1
ATOM 785 C CA . GLU A 1 102 ? 4.247 41.417 13.990 1.00 15.00 101 GLU A CA 1
ATOM 786 C C . GLU A 1 102 ? 3.533 41.205 12.663 1.00 16.06 101 GLU A C 1
ATOM 787 O O . GLU A 1 102 ? 3.369 42.138 11.872 1.00 17.62 101 GLU A O 1
ATOM 793 N N . VAL A 1 103 ? 3.080 39.980 12.456 1.00 14.39 102 VAL A N 1
ATOM 794 C CA . VAL A 1 103 ? 2.413 39.538 11.208 1.00 15.22 102 VAL A CA 1
ATOM 795 C C . VAL A 1 103 ? 0.965 39.132 11.531 1.00 15.51 102 VAL A C 1
ATOM 796 O O . VAL A 1 103 ? 0.710 38.354 12.457 1.00 15.68 102 VAL A O 1
ATOM 800 N N . LEU A 1 104 ? 0.030 39.638 10.727 1.00 14.95 103 LEU A N 1
ATOM 801 C CA . LEU A 1 104 ? -1.362 39.272 10.804 1.00 15.19 103 LEU A CA 1
ATOM 802 C C . LEU A 1 104 ? -1.676 38.106 9.861 1.00 14.94 103 LEU A C 1
ATOM 803 O O . LEU A 1 104 ? -1.411 38.192 8.653 1.00 15.52 103 LEU A O 1
ATOM 808 N N . ARG A 1 105 ? -2.205 37.019 10.424 1.00 13.99 104 ARG A N 1
ATOM 809 C CA . ARG A 1 105 ? -2.614 35.841 9.670 1.00 14.06 104 ARG A CA 1
ATOM 810 C C . ARG A 1 105 ? -3.886 35.258 10.273 1.00 14.85 104 ARG A C 1
ATOM 811 O O . ARG A 1 105 ? -4.180 35.439 11.457 1.00 13.81 104 ARG A O 1
ATOM 819 N N . PRO A 1 106 ? -4.604 34.464 9.476 1.00 14.93 105 PRO A N 1
ATOM 820 C CA . PRO A 1 106 ? -5.735 33.739 9.999 1.00 14.62 105 PRO A CA 1
ATOM 821 C C . PRO A 1 106 ? -5.371 32.937 11.244 1.00 14.97 105 PRO A C 1
ATOM 822 O O . PRO A 1 106 ? -4.277 32.351 11.321 1.00 13.93 105 PRO A O 1
ATOM 826 N N . LYS A 1 107 ? -6.270 32.938 12.216 1.00 14.54 106 LYS A N 1
ATOM 827 C CA . LYS A 1 107 ? -6.079 32.241 13.481 1.00 16.43 106 LYS A CA 1
ATOM 828 C C . LYS A 1 107 ? -6.069 30.707 13.310 1.00 16.21 106 LYS A C 1
ATOM 829 O O . LYS A 1 107 ? -5.354 29.962 13.999 1.00 16.66 106 LYS A O 1
ATOM 835 N N . SER A 1 108 ? -6.903 30.234 12.387 1.00 14.98 107 SER A N 1
ATOM 836 C CA . SER A 1 108 ? -7.059 28.798 12.185 1.00 15.41 107 SER A CA 1
ATOM 837 C C . SER A 1 108 ? -7.134 28.4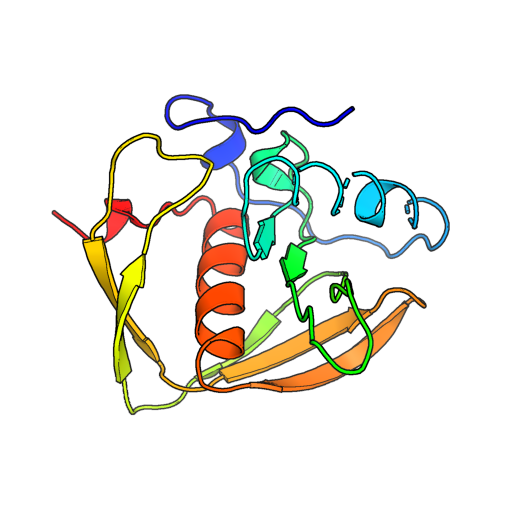59 10.681 1.00 14.81 107 SER A C 1
ATOM 838 O O . SER A 1 108 ? -7.488 29.286 9.852 1.00 13.94 107 SER A O 1
ATOM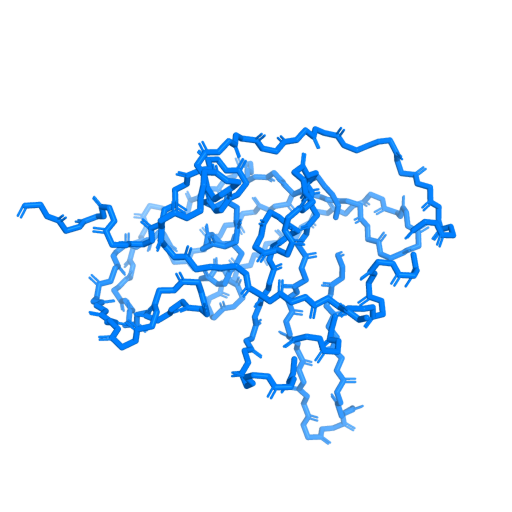 841 N N . ILE A 1 109 ? -6.711 27.230 10.370 1.00 14.21 108 ILE A N 1
ATOM 842 C CA . ILE A 1 109 ? -6.650 26.717 8.997 1.00 13.70 108 ILE A CA 1
ATOM 843 C C . ILE A 1 109 ? -7.028 25.236 8.952 1.00 14.69 108 ILE A C 1
ATOM 844 O O . ILE A 1 109 ? -7.076 24.559 9.996 1.00 15.02 108 ILE A O 1
ATOM 849 N N . LYS A 1 110 ? -7.395 24.754 7.758 1.00 13.68 109 LYS A N 1
ATOM 850 C CA . LYS A 1 110 ? -7.417 23.349 7.512 1.00 14.12 109 LYS A CA 1
ATOM 851 C C . LYS A 1 110 ? -6.373 23.071 6.426 1.00 14.21 109 LYS A C 1
ATOM 852 O O . LYS A 1 110 ? -6.256 23.839 5.455 1.00 14.33 109 LYS A O 1
ATOM 858 N N . VAL A 1 111 ? -5.592 22.013 6.622 1.00 14.73 110 VAL A N 1
ATOM 859 C CA . VAL A 1 111 ? -4.469 21.695 5.737 1.00 15.29 110 VAL A CA 1
ATOM 860 C C . VAL A 1 111 ? -4.470 20.219 5.407 1.00 15.81 110 VAL A C 1
ATOM 861 O O . VAL A 1 111 ? -4.659 19.405 6.301 1.00 15.58 110 VAL A O 1
ATOM 865 N N . THR A 1 112 ? -4.277 19.887 4.125 1.00 15.26 111 THR A N 1
ATOM 866 C CA . THR A 1 112 ? -4.045 18.514 3.688 1.00 14.05 111 THR A CA 1
ATOM 867 C C . THR A 1 112 ? -2.549 18.312 3.476 1.00 13.60 111 THR A C 1
ATOM 868 O O . THR A 1 112 ? -1.843 19.254 3.129 1.00 13.59 111 THR A O 1
ATOM 872 N N . PHE A 1 113 ? -2.079 17.084 3.637 1.00 13.47 112 PHE A N 1
ATOM 873 C CA . PHE A 1 113 ? -0.665 16.740 3.424 1.00 13.49 112 PHE A CA 1
ATOM 874 C C . PHE A 1 113 ? -0.531 15.243 3.481 1.00 15.29 112 PHE A C 1
ATOM 875 O O . PHE A 1 113 ? -1.474 14.549 3.903 1.00 14.54 112 PHE A O 1
ATOM 883 N N . GLN A 1 114 ? 0.644 14.759 3.077 1.00 14.13 113 GLN A N 1
ATOM 884 C CA . GLN A 1 114 ? 1.075 13.404 3.340 1.00 14.62 113 GLN A CA 1
ATOM 885 C C . GLN A 1 114 ? 2.022 13.414 4.511 1.00 14.03 113 GLN A C 1
ATOM 886 O O . GLN A 1 114 ? 2.933 14.199 4.552 1.00 13.72 113 GLN A O 1
ATOM 892 N N . ASN A 1 115 ? 1.848 12.486 5.439 1.00 15.28 114 ASN A N 1
ATOM 893 C CA . ASN A 1 115 ? 2.622 12.466 6.660 1.00 15.53 114 ASN A CA 1
ATOM 894 C C . ASN A 1 115 ? 3.910 11.590 6.465 1.00 15.63 114 ASN A C 1
ATOM 895 O O . ASN A 1 115 ? 4.281 11.143 5.375 1.00 16.18 114 ASN A O 1
ATOM 900 N N . LYS A 1 116 ? 4.607 11.388 7.564 1.00 17.35 115 LYS A N 1
ATOM 901 C CA . LYS A 1 116 ? 5.838 10.592 7.557 1.00 18.73 115 LYS A CA 1
ATOM 902 C C . LYS A 1 116 ? 5.731 9.224 6.905 1.00 17.97 115 LYS A C 1
ATOM 903 O O . LYS A 1 116 ? 6.684 8.788 6.245 1.00 18.37 115 LYS A O 1
ATOM 909 N N . ASP A 1 117 ? 4.570 8.569 7.070 1.00 17.88 116 ASP A N 1
ATOM 910 C CA A ASP A 1 117 ? 4.307 7.223 6.593 0.50 18.79 116 ASP A CA 1
ATOM 911 C CA B ASP A 1 117 ? 4.355 7.217 6.543 0.50 19.07 116 ASP A CA 1
ATOM 912 C C . ASP A 1 117 ? 3.642 7.288 5.188 1.00 18.66 116 ASP A C 1
ATOM 913 O O . ASP A 1 117 ? 3.272 6.240 4.619 1.00 20.83 116 ASP A O 1
ATOM 922 N N . GLY A 1 118 ? 3.498 8.491 4.627 1.00 16.98 117 GLY A N 1
ATOM 923 C CA . GLY A 1 118 ? 2.900 8.698 3.290 1.00 17.31 117 GLY A CA 1
ATOM 924 C C . GLY A 1 118 ? 1.386 8.671 3.289 1.00 16.07 117 GLY A C 1
ATOM 925 O O . GLY A 1 118 ? 0.729 8.605 2.233 1.00 16.36 117 GLY A O 1
ATOM 926 N N . LYS A 1 119 ? 0.787 8.669 4.474 1.00 15.21 118 LYS A N 1
ATOM 927 C CA . LYS A 1 119 ? -0.661 8.665 4.571 1.00 16.71 118 LYS A CA 1
ATOM 928 C C . LYS A 1 119 ? -1.236 10.052 4.322 1.00 16.40 118 LYS A C 1
ATOM 929 O O . LYS A 1 119 ? -0.677 11.079 4.719 1.00 17.58 118 LYS A O 1
ATOM 935 N N . TYR A 1 120 ? -2.382 10.069 3.654 1.00 15.49 119 TYR A N 1
ATOM 936 C CA . TYR A 1 120 ? -3.052 11.326 3.349 1.00 15.04 119 TYR A CA 1
ATOM 937 C C . TYR A 1 120 ? -3.867 11.792 4.568 1.00 15.33 119 TYR A C 1
ATOM 938 O O . TYR A 1 120 ? -4.710 11.033 5.174 1.00 15.42 119 TYR A O 1
ATOM 947 N N . LYS A 1 121 ? -3.570 13.026 4.968 1.00 14.47 120 LYS A N 1
ATOM 948 C CA . LYS A 1 121 ? -4.165 13.618 6.150 1.00 16.17 120 LYS A CA 1
ATOM 949 C C . LYS A 1 121 ? -4.871 14.912 5.835 1.00 14.78 120 LYS A C 1
ATOM 950 O O . LYS A 1 121 ? -4.524 15.621 4.885 1.00 15.48 120 LYS A O 1
ATOM 956 N N . LYS A 1 122 ? -5.776 15.287 6.726 1.00 15.42 121 LYS A N 1
ATOM 957 C CA . LYS A 1 122 ? -6.347 16.605 6.734 1.00 15.11 121 LYS A CA 1
ATOM 958 C C . LYS A 1 122 ? -6.591 17.000 8.180 1.00 15.13 121 LYS A C 1
ATOM 959 O O . LYS A 1 122 ? -7.332 16.303 8.891 1.00 15.46 121 LYS A O 1
ATOM 965 N N . TRP A 1 123 ? -5.968 18.110 8.591 1.00 15.09 122 TRP A N 1
ATOM 966 C CA . TRP A 1 123 ? -6.071 18.587 9.976 1.00 15.21 122 TRP A CA 1
ATOM 967 C C . TRP A 1 123 ? -6.607 19.989 10.058 1.00 15.74 122 TRP A C 1
ATOM 968 O O . TRP A 1 123 ? -6.285 20.832 9.231 1.00 15.84 122 TRP A O 1
ATOM 979 N N . LYS A 1 124 ? -7.422 20.244 11.071 1.00 16.32 123 LYS A N 1
ATOM 980 C CA . LYS A 1 124 ? -7.793 21.610 11.430 1.00 18.15 123 LYS A CA 1
ATOM 981 C C . LYS A 1 124 ? -6.801 22.048 12.478 1.00 17.91 123 LYS A C 1
ATOM 982 O O . LYS A 1 124 ? -6.604 21.363 13.484 1.00 18.65 123 LYS A O 1
ATOM 988 N N . LEU A 1 125 ? -6.148 23.167 12.239 1.00 17.65 124 LEU A N 1
ATOM 989 C CA . LEU A 1 125 ? -5.117 23.665 13.152 1.00 16.69 124 LEU A CA 1
ATOM 990 C C . LEU A 1 125 ? -5.446 25.054 13.618 1.00 16.74 124 LEU A C 1
ATOM 991 O O . LEU A 1 125 ? -6.036 25.842 12.876 1.00 16.04 124 LEU A O 1
ATOM 996 N N . ASP A 1 126 ? -5.086 25.331 14.868 1.00 16.42 125 ASP A N 1
ATOM 997 C CA . ASP A 1 126 ? -5.200 26.683 15.396 1.00 17.70 125 ASP A CA 1
ATOM 998 C C . ASP A 1 126 ? -3.933 27.021 16.208 1.00 15.54 125 ASP A C 1
ATOM 999 O O . ASP A 1 126 ? -2.915 26.300 16.133 1.00 15.40 125 ASP A O 1
ATOM 1004 N N . GLY A 1 127 ? -3.965 28.167 16.875 1.00 16.02 126 GLY A N 1
ATOM 1005 C CA . GLY A 1 127 ? -2.857 28.650 17.669 1.00 15.81 126 GLY A CA 1
ATOM 1006 C C . GLY A 1 127 ? -1.511 28.585 16.985 1.00 15.77 126 GLY A C 1
ATOM 1007 O O . GLY A 1 127 ? -1.375 28.908 15.803 1.00 15.15 126 GLY A O 1
ATOM 1008 N N . LEU A 1 128 ? -0.498 28.162 17.729 1.00 15.79 127 LEU A N 1
ATOM 1009 C CA . LEU A 1 128 ? 0.859 28.189 17.215 1.00 15.63 127 LEU A CA 1
ATOM 1010 C C . LEU A 1 128 ? 1.033 27.260 15.999 1.00 14.32 127 LEU A C 1
ATOM 1011 O O . LEU A 1 128 ? 1.755 27.639 15.019 1.00 14.19 127 LEU A O 1
ATOM 1016 N N . ALA A 1 129 ? 0.403 26.068 16.025 1.00 14.13 128 ALA A N 1
ATOM 1017 C CA . ALA A 1 129 ? 0.531 25.162 14.874 1.00 14.85 128 ALA A CA 1
ATOM 1018 C C . ALA A 1 129 ? 0.039 25.823 13.572 1.00 13.45 128 ALA A C 1
ATOM 1019 O O . ALA A 1 129 ? 0.725 25.742 12.551 1.00 14.44 128 ALA A O 1
ATOM 1021 N N . ALA A 1 130 ? -1.131 26.457 13.633 1.00 14.42 129 ALA A N 1
ATOM 1022 C CA . ALA A 1 130 ? -1.664 27.174 12.459 1.00 13.86 129 ALA A CA 1
ATOM 1023 C C . ALA A 1 130 ? -0.710 28.269 12.005 1.00 13.22 129 ALA A C 1
ATOM 1024 O O . ALA A 1 130 ? -0.498 28.458 10.788 1.00 13.83 129 ALA A O 1
ATOM 1026 N N . ARG A 1 131 ? -0.105 28.959 12.953 1.00 13.42 130 ARG A N 1
ATOM 1027 C CA . ARG A 1 131 ? 0.843 30.004 12.648 1.00 13.24 130 ARG A CA 1
ATOM 1028 C C . ARG A 1 131 ? 2.085 29.489 11.916 1.00 13.58 130 ARG A C 1
ATOM 1029 O O . ARG A 1 131 ? 2.508 30.035 10.895 1.00 14.04 130 ARG A O 1
ATOM 1037 N N . VAL A 1 132 ? 2.698 28.450 12.491 1.00 12.96 131 VAL A N 1
ATOM 1038 C CA . VAL A 1 132 ? 3.926 27.855 11.948 1.00 13.36 131 VAL A CA 1
ATOM 1039 C C . VAL A 1 132 ? 3.648 27.362 10.547 1.00 12.67 131 VAL A C 1
ATOM 1040 O O . VAL A 1 132 ? 4.428 27.616 9.642 1.00 13.78 131 VAL A O 1
ATOM 1044 N N . VAL A 1 133 ? 2.554 26.644 10.337 1.00 13.48 132 VAL A N 1
ATOM 1045 C CA . VAL A 1 133 ? 2.278 26.062 9.017 1.00 13.10 132 VAL A CA 1
ATOM 1046 C C . VAL A 1 133 ? 2.137 27.155 7.975 1.00 13.82 132 VAL A C 1
ATOM 1047 O O . VAL A 1 133 ? 2.643 27.021 6.863 1.00 13.41 132 VAL A O 1
ATOM 1051 N N . GLN A 1 134 ? 1.477 28.246 8.314 1.00 13.43 133 GLN A N 1
ATOM 1052 C CA . GLN A 1 134 ? 1.327 29.324 7.351 1.00 12.54 133 GLN A CA 1
ATOM 1053 C C . GLN A 1 134 ? 2.650 29.958 6.965 1.00 13.68 133 GLN A C 1
ATOM 1054 O O . GLN A 1 134 ? 2.887 30.247 5.788 1.00 13.38 133 GLN A O 1
ATOM 1060 N N . HIS A 1 135 ? 3.516 30.168 7.948 1.00 13.24 134 HIS A N 1
ATOM 1061 C CA . HIS A 1 135 ? 4.870 30.686 7.730 1.00 13.06 134 HIS A CA 1
ATOM 1062 C C . HIS A 1 135 ? 5.640 29.771 6.807 1.00 13.25 134 HIS A C 1
ATOM 1063 O O . HIS A 1 135 ? 6.299 30.179 5.860 1.00 13.45 134 HIS A O 1
ATOM 1070 N N . GLU A 1 136 ? 5.580 28.474 7.085 1.00 13.83 135 GLU A N 1
ATOM 1071 C CA . GLU A 1 136 ? 6.295 27.484 6.262 1.00 14.03 135 GLU A CA 1
ATOM 1072 C C . GLU A 1 136 ? 5.742 27.363 4.840 1.00 13.86 135 GLU A C 1
ATOM 1073 O O . GLU A 1 136 ? 6.551 27.245 3.901 1.00 13.61 135 GLU A O 1
ATOM 1079 N N . ILE A 1 137 ? 4.404 27.336 4.667 1.00 13.83 136 ILE A N 1
ATOM 1080 C CA . ILE A 1 137 ? 3.865 27.320 3.302 1.00 14.16 136 ILE A CA 1
ATOM 1081 C C . ILE A 1 137 ? 4.290 28.586 2.529 1.00 12.91 136 ILE A C 1
ATOM 1082 O O . ILE A 1 137 ? 4.606 28.516 1.296 1.00 14.40 136 ILE A O 1
ATOM 1087 N N . ASP A 1 138 ? 4.346 29.733 3.194 1.00 13.80 137 ASP A N 1
ATOM 1088 C CA . ASP A 1 138 ? 4.842 30.950 2.544 1.00 13.45 137 ASP A CA 1
ATOM 1089 C C . ASP A 1 138 ? 6.242 30.684 1.938 1.00 13.18 137 ASP A C 1
ATOM 1090 O O . ASP A 1 138 ? 6.535 31.072 0.817 1.00 13.84 137 ASP A O 1
ATOM 1095 N N . HIS A 1 139 ? 7.107 29.990 2.673 1.00 12.78 138 HIS A N 1
ATOM 1096 C CA . HIS A 1 139 ? 8.434 29.669 2.131 1.00 13.07 138 HIS A CA 1
ATOM 1097 C C . HIS A 1 139 ? 8.352 28.892 0.835 1.00 13.72 138 HIS A C 1
ATOM 1098 O O . HIS A 1 139 ? 9.196 29.112 -0.068 1.00 13.50 138 HIS A O 1
ATOM 1105 N N . LEU A 1 140 ? 7.391 27.970 0.734 1.00 11.90 139 LEU A N 1
ATOM 1106 C CA . LEU A 1 140 ? 7.179 27.147 -0.462 1.00 12.88 139 LEU A CA 1
ATOM 1107 C C . LEU A 1 140 ? 6.729 27.992 -1.662 1.00 13.58 139 LEU A C 1
ATOM 1108 O O . LEU A 1 140 ? 6.858 27.542 -2.822 1.00 13.72 139 LEU A O 1
ATOM 1113 N N . GLU A 1 141 ? 6.156 29.170 -1.395 1.00 13.77 140 GLU A N 1
ATOM 1114 C CA . GLU A 1 141 ? 5.734 30.110 -2.414 1.00 14.44 140 GLU A CA 1
ATOM 1115 C C . GLU A 1 141 ? 6.756 31.233 -2.631 1.00 14.33 140 GLU A C 1
ATOM 1116 O O . GLU A 1 141 ? 6.466 32.222 -3.360 1.00 15.28 140 GLU A O 1
ATOM 1122 N N . GLY A 1 142 ? 7.951 31.082 -2.067 1.00 14.03 141 GLY A N 1
ATOM 1123 C CA . GLY A 1 142 ? 8.985 32.116 -2.221 1.00 14.15 141 GLY A CA 1
ATOM 1124 C C . GLY A 1 142 ? 8.747 33.429 -1.460 1.00 14.12 141 GLY A C 1
ATOM 1125 O O . GLY A 1 142 ? 9.277 34.494 -1.824 1.00 15.51 141 GLY A O 1
ATOM 1126 N N . ILE A 1 143 ? 8.010 33.344 -0.364 1.00 13.92 142 ILE A N 1
ATOM 1127 C CA . ILE A 1 143 ? 7.625 34.449 0.465 1.00 14.72 142 ILE A CA 1
ATOM 1128 C C . ILE A 1 143 ? 8.351 34.361 1.808 1.00 15.65 142 ILE A C 1
ATOM 1129 O O . ILE A 1 143 ? 8.358 33.294 2.451 1.00 17.07 142 ILE A O 1
ATOM 1134 N N . LEU A 1 144 ? 8.944 35.496 2.197 1.00 15.42 143 LEU A N 1
ATOM 1135 C CA . LEU A 1 144 ? 9.545 35.723 3.482 1.00 15.29 143 LEU A CA 1
ATOM 1136 C C . LEU A 1 144 ? 8.700 36.682 4.308 1.00 15.37 143 LEU A C 1
ATOM 1137 O O . LEU A 1 144 ? 8.055 37.585 3.763 1.00 15.37 143 LEU A O 1
ATOM 1142 N N . PHE A 1 145 ? 8.692 36.489 5.629 1.00 15.26 144 PHE A N 1
ATOM 1143 C CA . PHE A 1 145 ? 7.722 37.228 6.435 1.00 15.62 144 PHE A CA 1
ATOM 1144 C C . PHE A 1 145 ? 7.949 38.733 6.363 1.00 16.01 144 PHE A C 1
ATOM 1145 O O . PHE A 1 145 ? 7.042 39.505 6.545 1.00 16.92 144 PHE A O 1
ATOM 1153 N N . VAL A 1 146 ? 9.174 39.137 6.071 1.00 16.13 145 VAL A N 1
ATOM 1154 C CA . VAL A 1 146 ? 9.511 40.551 5.956 1.00 15.79 145 VAL A CA 1
ATOM 1155 C C . VAL A 1 146 ? 8.793 41.203 4.785 1.00 17.59 145 VAL A C 1
ATOM 1156 O O . VAL A 1 146 ? 8.643 42.436 4.736 1.00 17.51 145 VAL A O 1
ATOM 1160 N N . ASP A 1 147 ? 8.325 40.404 3.834 1.00 17.25 146 ASP A N 1
ATOM 1161 C CA . ASP A 1 147 ? 7.596 40.950 2.691 1.00 17.92 146 ASP A CA 1
ATOM 1162 C C . ASP A 1 147 ? 6.304 41.645 3.073 1.00 20.19 146 ASP A C 1
ATOM 1163 O O . ASP A 1 147 ? 5.782 42.452 2.302 1.00 21.33 146 ASP A O 1
ATOM 1168 N N . TYR A 1 148 ? 5.794 41.329 4.258 1.00 19.76 147 TYR A N 1
ATOM 1169 C CA . TYR A 1 148 ? 4.527 41.880 4.725 1.00 22.77 147 TYR A CA 1
ATOM 1170 C C . TYR A 1 148 ? 4.673 43.268 5.306 1.00 24.06 147 TYR A C 1
ATOM 1171 O O . TYR A 1 148 ? 3.676 43.906 5.615 1.00 25.80 147 TYR A O 1
ATOM 1180 N N . PHE A 1 149 ? 5.893 43.723 5.469 1.00 25.46 148 PHE A N 1
ATOM 1181 C CA . PHE A 1 149 ? 6.171 45.108 5.873 1.00 30.09 148 PHE A CA 1
ATOM 1182 C C . PHE A 1 149 ? 6.655 45.888 4.636 1.00 35.18 148 PHE A C 1
ATOM 1183 O O . PHE A 1 149 ? 7.497 45.396 3.876 1.00 38.31 148 PHE A O 1
ATOM 1191 N N . ASN A 1 150 ? 6.106 47.076 4.411 1.00 41.13 149 ASN A N 1
ATOM 1192 C CA . ASN A 1 150 ? 6.325 47.804 3.134 1.00 47.30 149 ASN A CA 1
ATOM 1193 C C . ASN A 1 150 ? 6.348 49.334 3.297 1.00 49.83 149 ASN A C 1
ATOM 1194 O O . ASN A 1 150 ? 6.784 49.855 4.329 1.00 52.90 149 ASN A O 1
#

InterPro domains:
  IPR023635 Peptide deformylase [MF_00163] (1-128)
  IPR023635 Peptide deformylase [PF01327] (2-127)
  IPR023635 Peptide deformylase [PIRSF004749] (3-127)
  IPR023635 Peptide deformylase [PR01576] (6-35)
  IPR023635 Peptide deformylase [PR01576] (65-76)
  IPR023635 Peptide deformylase [PR01576] (77-95)
  IPR023635 Peptide deformylase [PR01576] (96-125)
  IPR023635 Peptide deformylase [PTHR10458] (3-126)
  IPR023635 Peptide deformylase [TIGR00079] (3-125)
  IPR023635 Peptide deformylase [cd00487] (3-119)
  IPR036821 Peptide deformylase superfamily [G3DSA:3.90.45.10] (1-128)
  IPR036821 Peptide deformylase superfamily [SSF56420] (3-126)

CATH classification: 3.90.45.10

Secondary structure (DSSP, 8-state):
------TT-GGGTSPPBP----S---HHHH-----TT--SEEEGGGGT--BS-EEEE--BTTTBS-EE----EEEEE-S-EEEEEEEETTEEEEEEEEEEES-EEEEEE-TTS-EEEEEE-HHHHHHHHHHHHHHTT--GGGG--

Radius of gyration: 14.48 Å; Cα contacts (8 Å, |Δi|>4): 284; chains: 1; bounding box: 36×41×35 Å

Sequence (145 aa):
SLKIKTIGDRCLRQKSEEVEFDKKESELYDQCEAWASDGIGLAAPQVGINKRVIVVDETTEEHGKYAHLVNPKITWKSEEEKVLFDEGCLSVPDQNGEVLRPKSIKVTFQNKDDGKYKKWKLDGLAARVVQHEIDHLEGILFVDYFN

Foldseek 3Di:
DFDFAADVDCLQQDAAAFDDDDLVVLVVVVCLCNVVVVDQKDAQSRRPHLHGKMKGWDADPVPGTDIKIGPKDWPDFDPDKDWDKDDDPRYPPDIGIDIGGQKTWIWGQTSRRDIDIDIDGDPRRVRVVQRNCSNNSHHRCVVPD

Nearest PDB structures (foldseek):
  3uwa-assembly1_A  TM=1.003E+00  e=1.788E-25  Synechococcus phage S-SSM7
  5j46-assembly1_A  TM=9.085E-01  e=3.945E-14  Burkholderia multivorans ATCC 17616
  3fwx-assembly2_B  TM=9.301E-01  e=1.728E-13  Vibrio cholerae O395
  6jf6-assembly1_C  TM=8.897E-01  e=2.459E-14  Acinetobacter baumannii
  6jf7-assembly1_B  TM=8.887E-01  e=1.629E-13  Acinetobacter baumannii

Organism: NCBI:txid445686

Solvent-accessible surface area: 8235 Å² total

B-factor: mean 20.36, std 8.12, range [11.9, 52.9]